Protein AF-A0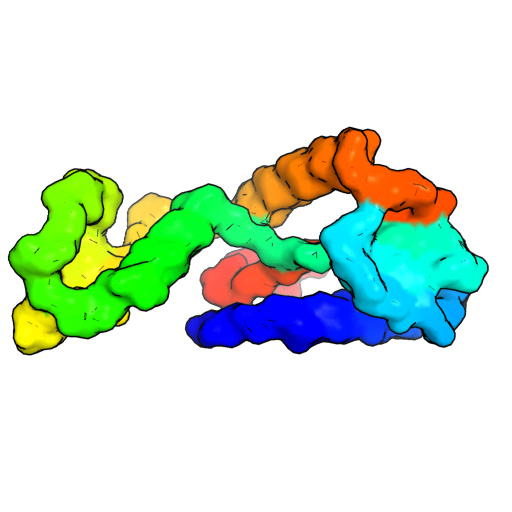A943RMW7-F1 (afdb_monomer_lite)

Radius of gyration: 19.06 Å; chains: 1; bounding box: 42×25×54 Å

pLDDT: mean 80.77, std 14.03, range [35.16, 94.94]

Structure (mmCIF, N/CA/C/O backbone):
data_AF-A0A943RMW7-F1
#
_entry.id   AF-A0A943RMW7-F1
#
loop_
_atom_site.group_PDB
_atom_site.id
_atom_site.type_symbol
_atom_site.label_atom_id
_atom_site.label_alt_id
_atom_site.label_comp_id
_atom_site.label_asym_id
_atom_site.label_entity_id
_atom_site.label_seq_id
_atom_site.pdbx_PDB_ins_code
_atom_site.Cartn_x
_atom_site.Cartn_y
_atom_site.Cartn_z
_atom_site.occupancy
_atom_site.B_iso_or_equiv
_atom_site.auth_seq_id
_atom_site.auth_comp_id
_atom_site.auth_asym_id
_atom_site.auth_atom_id
_atom_site.pdbx_PDB_model_num
ATOM 1 N N . MET A 1 1 ? -8.292 -9.443 6.822 1.00 43.19 1 MET A N 1
ATOM 2 C CA . MET A 1 1 ? -7.339 -10.427 6.261 1.00 43.19 1 MET A CA 1
ATOM 3 C C . MET A 1 1 ? -5.973 -9.781 6.397 1.00 43.19 1 MET A C 1
ATOM 5 O O . MET A 1 1 ? -5.852 -8.654 5.943 1.00 43.19 1 MET A O 1
ATOM 9 N N . ALA A 1 2 ? -5.025 -10.374 7.129 1.00 41.69 2 ALA A N 1
ATOM 10 C CA . ALA A 1 2 ? -3.735 -9.723 7.368 1.00 41.69 2 ALA A CA 1
ATOM 11 C C . ALA A 1 2 ? -3.014 -9.512 6.028 1.00 41.69 2 ALA A C 1
ATOM 13 O O . ALA A 1 2 ? -2.806 -10.463 5.275 1.00 41.69 2 ALA A O 1
ATOM 14 N N . TYR A 1 3 ? -2.713 -8.257 5.708 1.00 55.72 3 TYR A N 1
ATOM 15 C CA . TYR A 1 3 ? -2.004 -7.865 4.499 1.00 55.72 3 TYR A CA 1
ATOM 16 C C . TYR A 1 3 ? -0.544 -8.318 4.606 1.00 55.72 3 TYR A C 1
ATOM 18 O O . TYR A 1 3 ? 0.277 -7.682 5.266 1.00 55.72 3 TYR A O 1
ATOM 26 N N . GLU A 1 4 ? -0.190 -9.426 3.958 1.00 70.12 4 GLU A N 1
ATOM 27 C CA . GLU A 1 4 ? 1.214 -9.816 3.833 1.00 70.12 4 GLU A CA 1
ATOM 28 C C . GLU A 1 4 ? 1.863 -9.001 2.708 1.00 70.12 4 GLU A C 1
ATOM 30 O O . GLU A 1 4 ? 1.903 -9.416 1.549 1.00 70.12 4 GLU A O 1
ATOM 35 N N . LYS A 1 5 ? 2.373 -7.812 3.063 1.00 79.62 5 LYS A N 1
ATOM 36 C CA . LYS A 1 5 ? 3.036 -6.855 2.153 1.00 79.62 5 LYS A CA 1
ATOM 37 C C . LYS A 1 5 ? 3.985 -7.535 1.160 1.00 79.62 5 LYS A C 1
ATOM 39 O O . LYS A 1 5 ? 3.956 -7.225 -0.027 1.00 79.62 5 LYS A O 1
ATOM 44 N N . LEU A 1 6 ? 4.778 -8.494 1.639 1.00 82.38 6 LEU A N 1
ATOM 45 C CA . LEU A 1 6 ? 5.755 -9.214 0.828 1.00 82.38 6 LEU A CA 1
ATOM 46 C C . LEU A 1 6 ? 5.111 -10.103 -0.251 1.00 82.38 6 LEU A C 1
ATOM 48 O O . LEU A 1 6 ? 5.634 -10.180 -1.359 1.00 82.38 6 LEU A O 1
ATOM 52 N N . LEU A 1 7 ? 3.976 -10.753 0.031 1.00 85.50 7 LEU A N 1
ATOM 53 C CA . LEU A 1 7 ? 3.284 -11.579 -0.964 1.00 85.50 7 LEU A CA 1
ATOM 54 C C . LEU A 1 7 ? 2.751 -10.728 -2.117 1.00 85.50 7 LEU A C 1
ATOM 56 O O . LEU A 1 7 ? 2.919 -11.092 -3.280 1.00 85.50 7 LEU A O 1
ATOM 60 N N . ASN A 1 8 ? 2.173 -9.569 -1.804 1.00 86.88 8 ASN A N 1
ATOM 61 C CA . ASN A 1 8 ? 1.679 -8.629 -2.810 1.00 86.88 8 ASN A CA 1
ATOM 62 C C . ASN A 1 8 ? 2.817 -8.045 -3.647 1.00 86.88 8 ASN A C 1
ATOM 64 O O . ASN A 1 8 ? 2.727 -7.957 -4.870 1.00 86.88 8 ASN A O 1
ATOM 68 N N . GLU A 1 9 ? 3.926 -7.711 -2.998 1.00 90.00 9 GLU A N 1
ATOM 69 C CA . GLU A 1 9 ? 5.146 -7.288 -3.672 1.00 90.00 9 GLU A CA 1
ATOM 70 C C . GLU A 1 9 ? 5.668 -8.336 -4.665 1.00 90.00 9 GLU A C 1
ATOM 72 O O . GLU A 1 9 ? 5.966 -7.996 -5.812 1.00 90.00 9 GLU A O 1
ATOM 77 N N . ILE A 1 10 ? 5.742 -9.605 -4.254 1.00 90.19 10 ILE A N 1
ATOM 78 C CA . ILE A 1 10 ? 6.169 -10.709 -5.124 1.00 90.19 10 ILE A CA 1
ATOM 79 C C . ILE A 1 10 ? 5.170 -10.907 -6.267 1.00 90.19 10 ILE A C 1
ATOM 81 O O . ILE A 1 10 ? 5.576 -11.050 -7.421 1.00 90.19 10 ILE A O 1
ATOM 85 N N . TYR A 1 11 ? 3.868 -10.887 -5.972 1.00 90.62 11 TYR A N 1
ATOM 86 C CA . TYR A 1 11 ? 2.826 -11.040 -6.983 1.00 90.62 11 TYR A CA 1
ATOM 87 C C . TYR A 1 11 ? 2.927 -9.960 -8.065 1.00 90.62 11 TYR A C 1
ATOM 89 O O . TYR A 1 11 ? 2.888 -10.288 -9.250 1.00 90.62 11 TYR A O 1
ATOM 97 N N . ALA A 1 12 ? 3.120 -8.695 -7.680 1.00 91.19 12 ALA A N 1
ATOM 98 C CA . ALA A 1 12 ? 3.289 -7.587 -8.617 1.00 91.19 12 ALA A CA 1
ATOM 99 C C . ALA A 1 12 ? 4.514 -7.772 -9.528 1.00 91.19 12 ALA A C 1
ATOM 101 O O . ALA A 1 12 ? 4.424 -7.569 -10.736 1.00 91.19 12 ALA A O 1
ATOM 102 N N . ALA A 1 13 ? 5.652 -8.202 -8.979 1.00 90.50 13 ALA A N 1
ATOM 103 C CA . ALA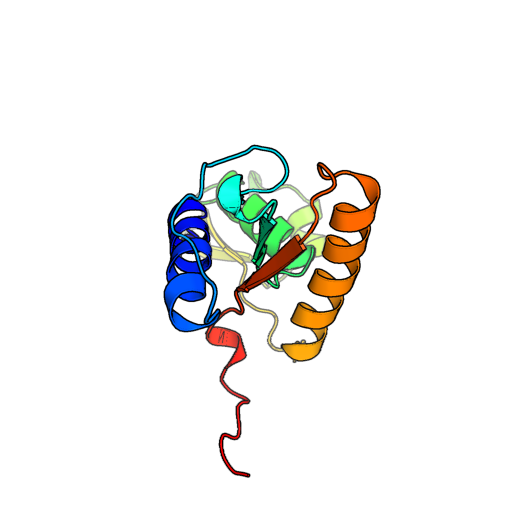 A 1 13 ? 6.853 -8.454 -9.775 1.00 90.50 13 ALA A CA 1
ATOM 104 C C . ALA A 1 13 ? 6.671 -9.630 -10.756 1.00 90.50 13 ALA A C 1
ATOM 106 O O . ALA A 1 13 ? 7.143 -9.575 -11.894 1.00 90.50 13 ALA A O 1
ATOM 107 N N . VAL A 1 14 ? 5.973 -10.691 -10.334 1.00 89.94 14 VAL A N 1
ATOM 108 C CA . VAL A 1 14 ? 5.727 -11.890 -11.151 1.00 89.94 14 VAL A CA 1
ATOM 109 C C . VAL A 1 14 ? 4.651 -11.652 -12.211 1.00 89.94 14 VAL A C 1
ATOM 111 O O . VAL A 1 14 ? 4.774 -12.177 -13.317 1.00 89.94 14 VAL A O 1
ATOM 114 N N . SER A 1 15 ? 3.613 -10.865 -11.922 1.00 90.81 15 SER A N 1
ATOM 115 C CA . SER A 1 15 ? 2.525 -10.598 -12.873 1.00 90.81 15 SER A CA 1
ATOM 116 C C . SER A 1 15 ? 3.026 -9.893 -14.135 1.00 90.81 15 SER A C 1
ATOM 118 O O . SER A 1 15 ? 2.549 -10.187 -15.232 1.00 90.81 15 SER A O 1
ATOM 120 N N . LEU A 1 16 ? 4.068 -9.062 -14.019 1.00 89.75 16 LEU A N 1
ATOM 121 C CA . LEU A 1 16 ? 4.711 -8.397 -15.156 1.00 89.75 16 LEU A CA 1
ATOM 122 C C . LEU A 1 16 ? 5.258 -9.371 -16.202 1.00 89.75 16 LEU A C 1
ATOM 124 O O . LEU A 1 16 ? 5.240 -9.037 -17.383 1.00 89.75 16 LEU A O 1
ATOM 128 N N . LYS A 1 17 ? 5.633 -10.597 -15.814 1.00 87.31 17 LYS A N 1
ATOM 129 C CA . LYS A 1 17 ? 5.995 -11.663 -16.763 1.00 87.31 17 LYS A CA 1
ATOM 130 C C . LYS A 1 17 ? 4.891 -11.944 -17.783 1.00 87.31 17 LYS A C 1
ATOM 132 O O . LYS A 1 17 ? 5.177 -12.331 -18.911 1.00 87.31 17 LYS A O 1
ATOM 137 N N . TYR A 1 18 ? 3.637 -11.807 -17.366 1.00 87.81 18 TYR A N 1
ATOM 138 C CA . TYR A 1 18 ? 2.468 -12.103 -18.190 1.00 87.81 18 TYR A CA 1
ATOM 139 C C . TYR A 1 18 ? 1.893 -10.854 -18.860 1.00 87.81 18 TYR A C 1
ATOM 141 O O . TYR A 1 18 ? 1.251 -10.967 -19.900 1.00 87.81 18 TYR A O 1
ATOM 149 N N . LEU A 1 19 ? 2.120 -9.675 -18.275 1.00 88.06 19 LEU A N 1
ATOM 150 C CA . LEU A 1 19 ? 1.561 -8.409 -18.753 1.00 88.06 19 LEU A CA 1
ATOM 151 C C . LEU A 1 19 ? 2.504 -7.646 -19.693 1.00 88.06 19 LEU A C 1
ATOM 153 O O . LEU A 1 19 ? 2.033 -6.892 -20.542 1.00 88.06 19 LEU A O 1
ATOM 157 N N . TRP A 1 20 ? 3.820 -7.837 -19.574 1.00 86.50 20 TRP A N 1
ATOM 158 C CA . TRP A 1 20 ? 4.816 -7.123 -20.369 1.00 86.50 20 TRP A CA 1
ATOM 159 C C . TRP A 1 20 ? 5.560 -8.077 -21.303 1.00 86.50 20 TRP A C 1
ATOM 161 O O . TRP A 1 20 ? 6.326 -8.940 -20.886 1.00 86.50 20 TRP A O 1
ATOM 171 N N . LYS A 1 21 ? 5.352 -7.892 -22.609 1.00 87.50 21 LYS A N 1
ATOM 172 C CA . LYS A 1 21 ? 5.921 -8.740 -23.665 1.00 87.50 21 LYS A CA 1
ATOM 173 C C . LYS A 1 21 ? 7.457 -8.800 -23.679 1.00 87.50 21 LYS A C 1
ATOM 175 O O . LYS A 1 21 ? 8.009 -9.841 -24.010 1.00 87.50 21 LYS A O 1
ATOM 180 N N . GLU A 1 22 ? 8.132 -7.702 -23.348 1.00 88.25 22 GLU A N 1
ATOM 181 C CA . GLU A 1 22 ? 9.602 -7.573 -23.354 1.00 88.25 22 GLU A CA 1
ATOM 182 C C . GLU A 1 22 ? 10.207 -7.825 -21.967 1.00 88.25 22 GLU A C 1
ATOM 184 O O . GLU A 1 22 ? 11.329 -7.419 -21.684 1.00 88.25 22 GLU A O 1
ATOM 189 N N . TYR A 1 23 ? 9.448 -8.460 -21.075 1.00 85.94 23 TYR A N 1
ATOM 190 C CA . TYR A 1 23 ? 9.875 -8.718 -19.714 1.00 85.94 23 TYR A CA 1
ATOM 191 C C . TYR A 1 23 ? 11.156 -9.560 -19.649 1.00 85.94 23 TYR A C 1
ATOM 193 O O . TYR A 1 23 ? 11.192 -10.702 -20.115 1.00 85.94 23 TYR A O 1
ATOM 201 N N . GLU A 1 24 ? 12.168 -9.033 -18.962 1.00 87.19 24 GLU A N 1
ATOM 202 C CA . GLU A 1 24 ? 13.364 -9.777 -18.581 1.00 87.19 24 GLU A CA 1
ATOM 203 C C . GLU A 1 24 ? 13.341 -10.107 -17.081 1.00 87.19 24 GLU A C 1
ATOM 205 O O . GLU A 1 24 ? 13.233 -9.202 -16.253 1.00 87.19 24 GLU A O 1
ATOM 210 N N . PRO A 1 25 ? 13.454 -11.382 -16.675 1.00 80.69 25 PRO A N 1
ATOM 211 C CA . PRO A 1 25 ? 13.384 -11.761 -15.268 1.00 80.69 25 PRO A CA 1
ATOM 212 C C . PRO A 1 25 ? 14.669 -11.390 -14.517 1.00 80.69 25 PRO A C 1
ATOM 214 O O . PRO A 1 25 ? 15.662 -12.109 -14.604 1.00 80.69 25 PRO A O 1
ATOM 217 N N . TYR A 1 26 ? 14.649 -10.293 -13.748 1.00 88.50 26 TYR A N 1
ATOM 218 C CA . TYR A 1 26 ? 15.776 -9.926 -12.875 1.00 88.50 26 TYR A CA 1
ATOM 219 C C . TYR A 1 26 ? 15.417 -8.943 -11.742 1.00 88.50 26 TYR A C 1
ATOM 221 O O . TYR A 1 26 ? 16.180 -8.033 -11.420 1.00 88.50 26 TYR A O 1
ATOM 229 N N . PHE A 1 27 ? 14.236 -9.085 -11.133 1.00 90.94 27 PHE A N 1
ATOM 230 C CA . PHE A 1 27 ? 13.862 -8.220 -10.012 1.00 90.94 27 PHE A CA 1
ATOM 231 C C . PHE A 1 27 ? 14.671 -8.519 -8.748 1.00 90.94 27 PHE A C 1
ATOM 233 O O . PHE A 1 27 ? 14.739 -9.657 -8.285 1.00 90.94 27 PHE A O 1
ATOM 240 N N . VAL A 1 28 ? 15.209 -7.462 -8.150 1.00 92.25 28 VAL A N 1
ATOM 241 C CA . VAL A 1 28 ? 15.900 -7.463 -6.861 1.00 92.25 28 VAL A CA 1
ATOM 242 C C . VAL A 1 28 ? 15.127 -6.565 -5.903 1.00 92.25 28 VAL A C 1
ATOM 244 O O . VAL A 1 28 ? 14.709 -5.467 -6.280 1.00 92.25 28 VAL A O 1
ATOM 247 N N . LYS A 1 29 ? 14.916 -7.032 -4.667 1.00 92.00 29 LYS A N 1
ATOM 248 C CA . LYS A 1 29 ? 14.259 -6.239 -3.623 1.00 92.00 29 LYS A CA 1
ATOM 249 C C . LYS A 1 29 ? 15.098 -4.997 -3.314 1.00 92.00 29 LYS A C 1
ATOM 251 O O . LYS A 1 29 ? 16.321 -5.081 -3.214 1.00 92.00 29 LYS A O 1
ATOM 256 N N . SER A 1 30 ? 14.438 -3.859 -3.157 1.00 89.25 30 SER A N 1
ATOM 257 C CA . SER A 1 30 ? 15.066 -2.569 -2.877 1.00 89.25 30 SER A CA 1
ATOM 258 C C . SER A 1 30 ? 14.225 -1.774 -1.871 1.00 89.25 30 SER A C 1
ATOM 260 O O . SER A 1 30 ? 13.070 -2.109 -1.603 1.00 89.25 30 SER A O 1
ATOM 262 N N . GLU A 1 31 ? 14.832 -0.754 -1.264 1.00 85.00 31 GLU A N 1
ATOM 263 C CA . GLU A 1 31 ? 14.155 0.149 -0.327 1.00 85.00 31 GLU A CA 1
ATOM 264 C C . GLU A 1 31 ? 13.347 1.239 -1.045 1.00 85.00 31 GLU A C 1
ATOM 266 O O . GLU A 1 31 ? 12.306 1.662 -0.546 1.00 85.00 31 GLU A O 1
ATOM 271 N N . SER A 1 32 ? 13.829 1.719 -2.197 1.00 85.88 32 SER A N 1
ATOM 272 C CA . SER A 1 32 ? 13.216 2.829 -2.933 1.00 85.88 32 SER A CA 1
ATOM 273 C C . SER A 1 32 ? 13.643 2.806 -4.413 1.00 85.88 32 SER A C 1
ATOM 275 O O . SER A 1 32 ? 14.693 3.363 -4.750 1.00 85.88 32 SER A O 1
ATOM 277 N N . PRO A 1 33 ? 12.867 2.188 -5.331 1.00 88.31 33 PRO A N 1
ATOM 278 C CA . PRO A 1 33 ? 11.532 1.585 -5.154 1.00 88.31 33 PRO A CA 1
ATOM 279 C C . PRO A 1 33 ? 11.563 0.156 -4.600 1.00 88.31 33 PRO A C 1
ATOM 281 O O . PRO A 1 33 ? 12.644 -0.413 -4.455 1.00 88.31 33 PRO A O 1
ATOM 284 N N . ASP A 1 34 ? 10.390 -0.419 -4.301 1.00 90.12 34 ASP A N 1
ATOM 285 C CA . ASP A 1 34 ? 10.249 -1.766 -3.718 1.00 90.12 34 ASP A CA 1
ATOM 286 C C . ASP A 1 34 ? 11.010 -2.862 -4.480 1.00 90.12 34 ASP A C 1
ATOM 288 O O . ASP A 1 34 ? 11.557 -3.774 -3.853 1.00 90.12 34 ASP A O 1
ATOM 292 N N . TRP A 1 35 ? 11.046 -2.792 -5.811 1.00 92.81 35 TRP A N 1
ATOM 293 C CA . TRP A 1 35 ? 11.816 -3.701 -6.657 1.00 92.81 35 TRP A CA 1
ATOM 294 C C . TRP A 1 35 ? 12.541 -2.950 -7.761 1.00 92.81 35 TRP A C 1
ATOM 296 O O . TRP A 1 35 ? 12.017 -1.999 -8.338 1.00 92.81 35 TRP A O 1
ATOM 306 N N . ILE A 1 36 ? 13.731 -3.426 -8.108 1.00 93.00 36 ILE A N 1
ATOM 307 C CA . ILE A 1 36 ? 14.506 -2.919 -9.238 1.00 93.00 36 ILE A CA 1
ATOM 308 C C . ILE A 1 36 ? 14.792 -4.074 -10.185 1.00 93.00 36 ILE A C 1
ATOM 310 O O . ILE A 1 36 ? 15.212 -5.141 -9.748 1.00 93.00 36 ILE A O 1
ATOM 314 N N . ASN A 1 37 ? 14.603 -3.847 -11.479 1.00 92.25 37 ASN A N 1
ATOM 315 C CA . ASN A 1 37 ? 15.088 -4.708 -12.545 1.00 92.25 37 ASN A CA 1
ATOM 316 C C . ASN A 1 37 ? 16.215 -3.981 -13.298 1.00 92.25 37 ASN A C 1
ATOM 318 O O . ASN A 1 37 ? 15.935 -3.130 -14.146 1.00 92.25 37 ASN A O 1
ATOM 322 N N . PRO A 1 38 ? 17.486 -4.276 -12.974 1.00 90.94 38 PRO A N 1
ATOM 323 C CA . PRO A 1 38 ? 18.643 -3.665 -13.619 1.00 90.94 38 PRO A CA 1
ATOM 324 C C . PRO A 1 38 ? 18.703 -3.866 -15.134 1.00 90.94 38 PRO A C 1
ATOM 326 O O . PRO A 1 38 ? 19.134 -2.955 -15.833 1.00 90.94 38 PRO A O 1
ATOM 329 N N . ASN A 1 39 ? 18.265 -5.021 -15.644 1.00 92.31 39 ASN A N 1
ATOM 330 C CA . ASN A 1 39 ? 18.375 -5.340 -17.070 1.00 92.31 39 ASN A CA 1
ATOM 331 C C . ASN A 1 39 ? 17.496 -4.427 -17.923 1.00 92.31 39 ASN A C 1
ATOM 333 O O . ASN A 1 39 ? 17.884 -4.008 -19.007 1.00 92.31 39 ASN A O 1
ATOM 337 N N . MET A 1 40 ? 16.319 -4.102 -17.396 1.00 91.31 40 MET A N 1
ATOM 338 C CA . MET A 1 40 ? 15.352 -3.229 -18.052 1.00 91.31 40 MET A CA 1
ATOM 339 C C . MET A 1 40 ? 15.502 -1.764 -17.621 1.00 91.31 40 MET A C 1
ATOM 341 O O . MET A 1 40 ? 14.717 -0.929 -18.053 1.00 91.31 40 MET A O 1
ATOM 345 N N . ASP A 1 41 ? 16.450 -1.462 -16.722 1.00 91.25 41 ASP A N 1
ATOM 346 C CA . ASP A 1 41 ? 16.513 -0.217 -15.950 1.00 91.25 41 ASP A CA 1
ATOM 347 C C . ASP A 1 41 ? 15.121 0.237 -15.473 1.00 91.25 41 ASP A C 1
ATOM 349 O O . ASP A 1 41 ? 14.646 1.332 -15.778 1.00 91.25 41 ASP A O 1
ATOM 353 N N . PHE A 1 42 ? 14.444 -0.659 -14.749 1.00 90.94 42 PHE A N 1
ATOM 354 C CA . PHE A 1 42 ? 13.068 -0.483 -14.294 1.00 90.94 42 PHE A CA 1
ATOM 355 C C . PHE A 1 42 ? 12.971 -0.481 -12.769 1.00 90.94 42 PHE A C 1
ATOM 357 O O . PHE A 1 42 ? 13.575 -1.316 -12.092 1.00 90.94 42 PHE A O 1
ATOM 364 N N . GLY A 1 43 ? 12.189 0.449 -12.232 1.00 91.56 43 GLY A N 1
ATOM 365 C CA . GLY A 1 43 ? 11.820 0.515 -10.822 1.00 91.56 43 GLY A CA 1
ATOM 366 C C . GLY A 1 43 ? 10.329 0.256 -10.629 1.00 91.56 43 GLY A C 1
ATOM 367 O O . GLY A 1 43 ? 9.513 0.878 -11.303 1.00 91.56 43 GLY A O 1
ATOM 368 N N . LEU A 1 44 ? 9.964 -0.631 -9.705 1.00 91.25 44 LEU A N 1
ATOM 369 C CA . LEU A 1 44 ? 8.579 -0.982 -9.396 1.00 91.25 44 LEU A CA 1
ATOM 370 C C . LEU A 1 44 ? 8.268 -0.676 -7.934 1.00 91.25 44 LEU A C 1
ATOM 372 O O . LEU A 1 44 ? 8.833 -1.293 -7.033 1.00 91.25 44 LEU A O 1
ATOM 376 N N . GLU A 1 45 ? 7.334 0.239 -7.716 1.00 91.44 45 GLU A N 1
ATOM 377 C CA . GLU A 1 45 ? 6.731 0.502 -6.413 1.00 91.44 45 GLU A CA 1
ATOM 378 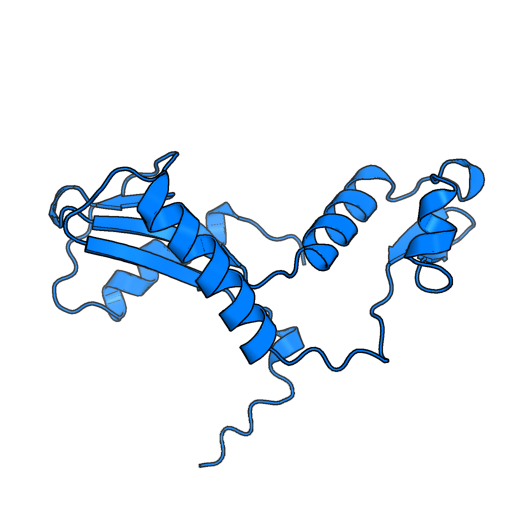C C . GLU A 1 45 ? 5.409 -0.254 -6.299 1.00 91.44 45 GLU A C 1
ATOM 380 O O . GLU A 1 45 ? 4.581 -0.218 -7.217 1.00 91.44 45 GLU A O 1
ATOM 385 N N . VAL A 1 46 ? 5.187 -0.908 -5.161 1.00 89.31 46 VAL A N 1
ATOM 386 C CA . VAL A 1 46 ? 3.967 -1.675 -4.917 1.00 89.31 46 VAL A CA 1
ATOM 387 C C . VAL A 1 46 ? 3.186 -1.018 -3.793 1.00 89.31 46 VAL A C 1
ATOM 389 O O . VAL A 1 46 ? 3.691 -0.741 -2.706 1.00 89.31 46 VAL A O 1
ATOM 392 N N . SER A 1 47 ? 1.916 -0.732 -4.047 1.00 86.56 47 SER A N 1
ATOM 393 C CA . SER A 1 47 ? 1.062 -0.086 -3.064 1.00 86.56 47 SER A CA 1
ATOM 394 C C . SER A 1 47 ? -0.339 -0.666 -3.064 1.00 86.56 47 SER A C 1
ATOM 396 O O . SER A 1 47 ? -0.727 -1.430 -3.943 1.00 86.56 47 SER A O 1
ATOM 398 N N . GLN A 1 48 ? -1.109 -0.273 -2.062 1.00 82.25 48 GLN A N 1
ATOM 399 C CA . GLN A 1 48 ? -2.510 -0.615 -1.940 1.00 82.25 48 GLN A CA 1
ATOM 400 C C . GLN A 1 48 ? -3.345 0.660 -1.949 1.00 82.25 48 GLN A C 1
ATOM 402 O O . GLN A 1 48 ? -2.920 1.695 -1.421 1.00 82.25 48 GLN A O 1
ATOM 407 N N . ALA A 1 49 ? -4.535 0.581 -2.536 1.00 78.19 49 ALA A N 1
ATOM 408 C CA . ALA A 1 49 ? -5.507 1.666 -2.601 1.00 78.19 49 ALA A CA 1
ATOM 409 C C . ALA A 1 49 ? -6.207 1.920 -1.251 1.00 78.19 49 ALA A C 1
ATOM 411 O O . ALA A 1 49 ? -7.425 1.992 -1.178 1.00 78.19 49 ALA A O 1
ATOM 412 N N . LEU A 1 50 ? -5.437 2.049 -0.170 1.00 72.00 50 LEU A N 1
ATOM 413 C CA . LEU A 1 50 ? -5.953 2.377 1.159 1.00 72.00 50 LEU A CA 1
ATOM 414 C C . LEU A 1 50 ? -6.126 3.883 1.294 1.00 72.00 50 LEU A C 1
ATOM 416 O O . LEU A 1 50 ? -5.208 4.623 0.961 1.00 72.00 50 LEU A O 1
ATOM 420 N N . LEU A 1 51 ? -7.212 4.389 1.849 1.00 70.44 51 LEU A N 1
ATOM 421 C CA . LEU A 1 51 ? -7.284 5.782 2.280 1.00 70.44 51 LEU A CA 1
ATOM 422 C C . LEU A 1 51 ? -6.408 6.013 3.528 1.00 70.44 51 LEU A C 1
ATOM 424 O O . LEU A 1 51 ? -5.928 5.065 4.153 1.00 70.44 51 LEU A O 1
ATOM 428 N N . PRO A 1 52 ? -6.089 7.273 3.879 1.00 67.00 52 PRO A N 1
ATOM 429 C CA . PRO A 1 52 ? -5.364 7.573 5.113 1.00 67.00 52 PRO A CA 1
ATOM 430 C C . PRO A 1 52 ? -6.071 7.023 6.352 1.00 67.00 52 PRO A C 1
ATOM 432 O O . PRO A 1 52 ? -5.396 6.572 7.274 1.00 67.00 52 PRO A O 1
ATOM 435 N N . ASP A 1 53 ? -7.404 7.035 6.342 1.00 70.75 53 ASP A N 1
ATOM 436 C CA . ASP A 1 53 ? -8.217 6.535 7.444 1.00 70.75 53 ASP A CA 1
ATOM 437 C C . ASP A 1 53 ? -8.097 5.017 7.599 1.00 70.75 53 ASP A C 1
ATOM 439 O O . ASP A 1 53 ? -7.913 4.566 8.724 1.00 70.75 53 ASP A O 1
ATOM 443 N N . ASP A 1 54 ? -8.037 4.253 6.501 1.00 70.62 54 ASP A N 1
ATOM 444 C CA . ASP A 1 54 ? -7.853 2.793 6.543 1.00 70.62 54 ASP A CA 1
ATOM 445 C C . ASP A 1 54 ? -6.557 2.408 7.278 1.00 70.62 54 ASP A C 1
ATOM 447 O O . ASP A 1 54 ? -6.558 1.575 8.182 1.00 70.62 54 ASP A O 1
ATOM 451 N N . GLY A 1 55 ? -5.441 3.076 6.958 1.00 70.50 55 GLY A N 1
ATOM 452 C CA . GLY A 1 55 ? -4.158 2.815 7.622 1.00 70.50 55 GLY A CA 1
ATOM 453 C C . GLY A 1 55 ? -4.120 3.271 9.087 1.00 70.50 55 GLY A C 1
ATOM 454 O O . GLY A 1 55 ? -3.426 2.674 9.911 1.00 70.50 55 GLY A O 1
ATOM 455 N N . GLN A 1 56 ? -4.864 4.325 9.438 1.00 78.62 56 GLN A N 1
ATOM 456 C CA . GLN A 1 56 ? -5.007 4.752 10.833 1.00 78.62 56 GLN A CA 1
ATOM 457 C C . GLN A 1 56 ? -5.883 3.790 11.638 1.00 78.62 56 GLN A C 1
ATOM 459 O O . GLN A 1 56 ? -5.602 3.566 12.817 1.00 78.62 56 GLN A O 1
ATOM 464 N N . GLU A 1 57 ? -6.927 3.235 11.025 1.00 83.25 57 GLU A N 1
ATOM 465 C CA . GLU A 1 57 ? -7.791 2.224 11.630 1.00 83.25 57 GLU A CA 1
ATOM 466 C C . GLU A 1 57 ? -7.025 0.920 11.862 1.00 83.25 57 GLU A C 1
ATOM 468 O O . GLU A 1 57 ? -7.024 0.429 12.990 1.00 83.25 57 GLU A O 1
ATOM 473 N N . GLU A 1 58 ? -6.291 0.415 10.866 1.00 78.25 58 GLU A N 1
ATOM 474 C CA . GLU A 1 58 ? -5.448 -0.781 11.018 1.00 78.25 58 GLU A CA 1
ATOM 475 C C . GLU A 1 58 ? -4.401 -0.603 12.123 1.00 78.25 58 GLU A C 1
ATOM 477 O O . GLU A 1 58 ? -4.337 -1.414 13.046 1.00 78.25 58 GLU A O 1
ATOM 482 N N . SER A 1 59 ? -3.643 0.499 12.102 1.00 81.94 59 SER A N 1
ATOM 483 C CA . SER A 1 59 ? -2.630 0.772 13.131 1.00 81.94 59 SER A CA 1
ATOM 484 C C . SER A 1 59 ? -3.238 0.902 14.532 1.00 81.94 59 SER A C 1
ATOM 486 O O . SER A 1 59 ? -2.645 0.461 15.521 1.00 81.94 59 SER A O 1
ATOM 488 N N . PHE A 1 60 ? -4.432 1.492 14.640 1.00 88.12 60 PHE A N 1
ATOM 489 C CA . PHE A 1 60 ? -5.151 1.562 15.907 1.00 88.12 60 PHE A CA 1
ATOM 490 C C . PHE A 1 60 ? -5.582 0.171 16.383 1.00 88.12 60 PHE A C 1
ATOM 492 O O . PHE A 1 60 ? -5.393 -0.150 17.559 1.00 88.12 60 PHE A O 1
ATOM 499 N N . ILE A 1 61 ? -6.120 -0.660 15.484 1.00 87.31 61 ILE A N 1
ATOM 500 C CA . ILE A 1 61 ? -6.524 -2.032 15.795 1.00 87.31 61 ILE A CA 1
ATOM 501 C C . ILE A 1 61 ? -5.322 -2.834 16.285 1.00 87.31 61 ILE A C 1
ATOM 503 O O . ILE A 1 61 ? -5.375 -3.362 17.391 1.00 87.31 61 ILE A O 1
ATOM 507 N N . GLU A 1 62 ? -4.222 -2.862 15.535 1.00 84.88 62 GLU A N 1
ATOM 508 C CA . GLU A 1 62 ? -3.004 -3.594 15.910 1.00 84.88 62 GLU A CA 1
ATOM 509 C C . GLU A 1 62 ? -2.475 -3.193 17.290 1.00 84.88 62 GLU A C 1
ATOM 511 O O . GLU A 1 62 ? -2.038 -4.041 18.068 1.00 84.88 62 GLU A O 1
ATOM 516 N N . LYS A 1 63 ? -2.537 -1.899 17.615 1.00 91.69 63 LYS A N 1
ATOM 517 C CA . LYS A 1 63 ? -2.004 -1.374 18.872 1.00 91.69 63 LYS A CA 1
ATOM 518 C C . LYS A 1 63 ? -2.874 -1.688 20.089 1.00 91.69 63 LYS A C 1
ATOM 520 O O . LYS A 1 63 ? -2.332 -1.848 21.181 1.00 91.69 63 LYS A O 1
ATOM 525 N N . TYR A 1 64 ? -4.196 -1.715 19.929 1.00 93.12 64 TYR A N 1
ATOM 526 C CA . TYR A 1 64 ? -5.133 -1.764 21.056 1.00 93.12 64 TYR A CA 1
ATOM 527 C C . TYR A 1 64 ? -6.002 -3.022 21.102 1.00 93.12 64 TYR A C 1
ATOM 529 O O . TYR A 1 64 ? -6.833 -3.153 22.005 1.00 93.12 64 TYR A O 1
ATOM 537 N N . LEU A 1 65 ? -5.841 -3.952 20.159 1.00 93.06 65 LEU A N 1
ATOM 538 C CA . LEU A 1 65 ? -6.609 -5.194 20.121 1.00 93.06 65 LEU A CA 1
ATOM 539 C C . LEU A 1 65 ? -6.547 -5.925 21.472 1.00 93.06 65 LEU A C 1
ATOM 541 O O . LEU A 1 65 ? -5.479 -6.225 22.001 1.00 93.06 65 LEU A O 1
ATOM 545 N N . GLY A 1 66 ? -7.715 -6.218 22.041 1.00 91.25 66 GLY A N 1
ATOM 546 C CA . GLY A 1 66 ? -7.854 -6.903 23.323 1.00 91.25 66 GLY A CA 1
ATOM 547 C C . GLY A 1 66 ? -7.711 -6.015 24.564 1.00 91.25 66 GLY A C 1
ATOM 548 O O . GLY A 1 66 ? -8.000 -6.500 25.665 1.00 91.25 66 GLY A O 1
ATOM 549 N N . CYS A 1 67 ? -7.332 -4.740 24.430 1.00 94.56 67 CYS A N 1
ATOM 550 C CA . CYS A 1 67 ? -7.309 -3.783 25.540 1.00 94.56 67 CYS A CA 1
ATOM 551 C C . CYS A 1 67 ? -8.702 -3.585 26.141 1.00 94.56 67 CYS A C 1
ATOM 553 O O . CYS A 1 67 ? -9.728 -3.758 25.472 1.00 94.56 67 CYS A O 1
ATOM 555 N N . ARG A 1 68 ? -8.745 -3.224 27.425 1.00 94.44 68 ARG A N 1
ATOM 556 C CA . ARG A 1 6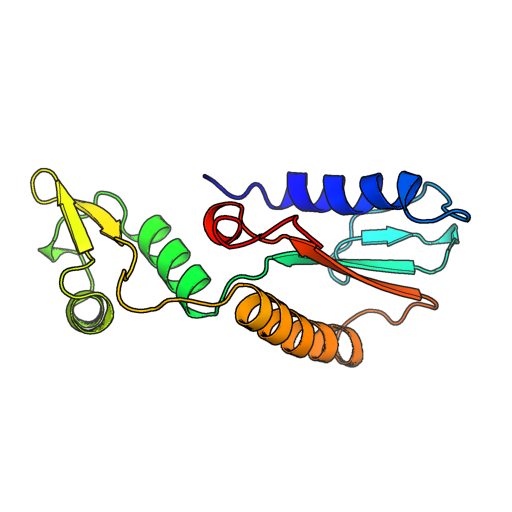8 ? -10.003 -2.841 28.076 1.00 94.44 68 ARG A CA 1
ATOM 557 C C . ARG A 1 68 ? -10.471 -1.483 27.563 1.00 94.44 68 ARG A C 1
ATOM 559 O O . ARG A 1 68 ? -9.664 -0.665 27.129 1.00 94.44 68 ARG A O 1
ATOM 566 N N . LYS A 1 69 ? -11.775 -1.221 27.643 1.00 92.06 69 LYS A N 1
ATOM 567 C CA . LYS A 1 69 ? -12.361 0.048 27.185 1.00 92.06 69 LYS A CA 1
ATOM 568 C C . LYS A 1 69 ? -11.709 1.270 27.842 1.00 92.06 69 LYS A C 1
ATOM 570 O O . LYS A 1 69 ? -11.521 2.282 27.180 1.00 92.06 69 LYS A O 1
ATOM 575 N N . GLU A 1 70 ? -11.328 1.161 29.109 1.00 93.00 70 GLU A N 1
ATOM 576 C CA . GLU A 1 70 ? -10.721 2.246 29.887 1.00 93.00 70 GLU A CA 1
ATOM 577 C C . GLU A 1 70 ? -9.256 2.519 29.502 1.00 93.00 70 GLU A C 1
ATOM 579 O O . GLU A 1 70 ? -8.716 3.569 29.837 1.00 93.00 70 GLU A O 1
ATOM 584 N N . GLU A 1 71 ? -8.610 1.581 28.805 1.00 92.75 71 GLU A N 1
ATOM 585 C CA . GLU A 1 71 ? -7.219 1.687 28.343 1.00 92.75 71 GLU A CA 1
ATOM 586 C C . GLU A 1 71 ? -7.118 2.359 26.962 1.00 92.75 71 GLU A C 1
ATOM 588 O O . GLU A 1 71 ? -6.025 2.725 26.523 1.00 92.75 71 GLU A O 1
ATOM 593 N N . LEU A 1 72 ? -8.248 2.524 26.265 1.00 93.00 72 LEU A N 1
ATOM 594 C CA . LEU A 1 72 ? -8.289 3.189 24.968 1.00 93.00 72 LEU A CA 1
ATOM 595 C C . LEU A 1 72 ? -8.154 4.713 25.119 1.00 93.00 72 LEU A C 1
ATOM 597 O O . LEU A 1 72 ? -8.718 5.298 26.047 1.00 93.00 72 LEU A O 1
ATOM 601 N N . PRO A 1 73 ? -7.471 5.396 24.181 1.00 93.69 73 PRO A N 1
ATOM 602 C CA . PRO A 1 73 ? -7.421 6.855 24.161 1.00 93.69 73 PRO A CA 1
ATOM 603 C C . PRO A 1 73 ? -8.824 7.469 24.074 1.00 93.69 73 PRO A C 1
ATOM 605 O O . PRO A 1 73 ? -9.624 7.042 23.245 1.00 93.69 73 PRO A O 1
ATOM 608 N N . SER A 1 74 ? -9.105 8.525 24.847 1.00 90.69 74 SER A N 1
ATOM 609 C CA . SER A 1 74 ? -10.402 9.226 24.810 1.00 90.69 74 SER A CA 1
ATOM 610 C C . SER A 1 74 ? -10.767 9.715 23.401 1.00 90.69 74 SER A C 1
ATOM 612 O O . SER A 1 74 ? -11.886 9.510 22.946 1.00 90.69 74 SER A O 1
ATOM 614 N N . LEU A 1 75 ? -9.776 10.239 22.672 1.00 90.50 75 LEU A N 1
ATOM 615 C CA . LEU A 1 75 ? -9.888 10.675 21.273 1.00 90.50 75 LEU A CA 1
ATOM 616 C C . LEU A 1 75 ? -10.395 9.578 20.320 1.00 90.50 75 LEU A C 1
ATOM 618 O O . LEU A 1 75 ? -10.947 9.888 19.267 1.00 90.50 75 LEU A O 1
ATOM 622 N N . ALA A 1 76 ? -10.211 8.296 20.654 1.00 89.50 76 ALA A N 1
ATOM 623 C CA . ALA A 1 76 ? -10.713 7.197 19.833 1.00 89.50 76 ALA A CA 1
ATOM 624 C C . ALA A 1 76 ? -12.243 7.115 19.864 1.00 89.50 76 ALA A C 1
ATOM 626 O O . ALA A 1 76 ? -12.851 6.751 18.860 1.00 89.50 76 ALA A O 1
ATOM 627 N N . PHE A 1 77 ? -12.865 7.477 20.988 1.00 91.31 77 PHE A N 1
ATOM 628 C CA . PHE A 1 77 ? -14.321 7.502 21.117 1.00 91.31 77 PHE A CA 1
ATOM 629 C C . PHE A 1 77 ? -14.933 8.666 20.338 1.00 91.31 77 PHE A C 1
ATOM 631 O O . PHE A 1 77 ? -15.996 8.491 19.757 1.00 91.31 77 PHE A O 1
ATOM 638 N N . ASP A 1 78 ? -14.236 9.800 20.245 1.00 89.56 78 ASP A N 1
ATOM 639 C CA . ASP A 1 78 ? -14.667 10.920 19.403 1.00 89.56 78 ASP A CA 1
ATOM 640 C C . ASP A 1 78 ? -14.525 10.587 17.911 1.00 89.56 78 ASP A C 1
ATOM 642 O O . ASP A 1 78 ? -15.389 10.924 17.106 1.00 89.56 78 ASP A O 1
ATOM 646 N N . LYS A 1 79 ? -13.432 9.906 17.536 1.00 88.12 79 LYS A N 1
ATOM 647 C CA . LYS A 1 79 ? -13.121 9.586 16.138 1.00 88.12 79 LYS A CA 1
ATOM 648 C C . LYS A 1 79 ? -13.957 8.432 15.579 1.00 88.12 79 LYS A C 1
ATOM 650 O O . LYS A 1 79 ? -14.452 8.524 14.461 1.00 88.12 79 LYS A O 1
ATOM 655 N N . TYR A 1 80 ? -14.052 7.327 16.315 1.00 87.81 80 TYR A N 1
ATOM 656 C CA . TYR A 1 80 ? -14.674 6.089 15.834 1.00 87.81 80 TYR A CA 1
ATOM 657 C C . TYR A 1 80 ? -16.077 5.869 16.414 1.00 87.81 80 TYR A C 1
ATOM 659 O O . TYR A 1 80 ? -16.867 5.134 15.826 1.00 87.81 80 TYR A O 1
ATOM 667 N N . GLY A 1 81 ? -16.414 6.504 17.541 1.00 88.44 81 GLY A N 1
ATOM 668 C CA . GLY A 1 81 ? -17.756 6.464 18.122 1.00 88.44 81 GLY A CA 1
ATOM 669 C C . GLY A 1 81 ? -18.293 5.046 18.314 1.00 88.44 81 GLY A C 1
ATOM 670 O O . GLY A 1 81 ? -17.624 4.168 18.867 1.00 88.44 81 GLY A O 1
ATOM 671 N N . GLU A 1 82 ? -19.511 4.820 17.822 1.00 88.69 82 GLU A N 1
ATOM 672 C CA . GLU A 1 82 ? -20.216 3.533 17.901 1.00 88.69 82 GLU A CA 1
ATOM 673 C C . GLU A 1 82 ? -19.581 2.424 17.048 1.00 88.69 82 GLU A C 1
ATOM 675 O O . GLU A 1 82 ? -19.912 1.250 17.215 1.00 88.69 82 GLU A O 1
ATOM 680 N N . ARG A 1 83 ? -18.625 2.761 16.172 1.00 90.81 83 ARG A N 1
ATOM 681 C CA . ARG A 1 83 ? -17.899 1.773 15.365 1.00 90.81 83 ARG A CA 1
ATOM 682 C C . ARG A 1 83 ? -16.930 0.943 16.206 1.00 90.81 83 ARG A C 1
ATOM 684 O O . ARG A 1 83 ? -16.542 -0.136 15.773 1.00 90.81 83 ARG A O 1
ATOM 691 N N . LEU A 1 84 ? -16.526 1.398 17.395 1.00 92.50 84 LEU A N 1
ATOM 692 C CA . LEU A 1 84 ? -15.673 0.605 18.286 1.00 92.50 84 LEU A CA 1
ATOM 693 C C . LEU A 1 84 ? -16.440 -0.616 18.811 1.00 92.50 84 LEU A C 1
ATOM 69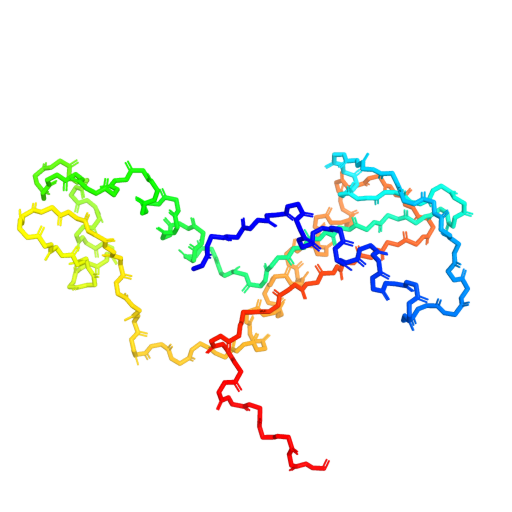5 O O . LEU A 1 84 ? -17.333 -0.499 19.652 1.00 92.50 84 LEU A O 1
ATOM 699 N N . ASN A 1 85 ? -16.062 -1.805 18.349 1.00 93.50 85 ASN A N 1
ATOM 700 C CA . ASN A 1 85 ? -16.662 -3.056 18.779 1.00 93.50 85 ASN A CA 1
ATOM 701 C C . ASN A 1 85 ? -15.945 -3.621 20.009 1.00 93.50 85 ASN A C 1
ATOM 703 O O . ASN A 1 85 ? -14.719 -3.792 20.018 1.00 93.50 85 ASN A O 1
ATOM 707 N N . PHE A 1 86 ? -16.736 -3.955 21.030 1.00 93.69 86 PHE A N 1
ATOM 708 C CA . PHE A 1 86 ? -16.254 -4.571 22.257 1.00 93.69 86 PHE A CA 1
ATOM 709 C C . PHE A 1 86 ? -16.932 -5.915 22.503 1.00 93.69 86 PHE A C 1
ATOM 711 O O . PHE A 1 86 ? -18.154 -6.030 22.421 1.00 93.69 86 PHE A O 1
ATOM 718 N N . TYR A 1 87 ? -16.143 -6.902 22.918 1.00 91.06 87 TYR A N 1
ATOM 719 C CA . TYR A 1 87 ? -16.626 -8.192 23.392 1.00 91.06 87 TYR A CA 1
ATOM 720 C C . TYR A 1 87 ? -16.043 -8.479 24.778 1.00 91.06 87 TYR A C 1
ATOM 722 O O . TYR A 1 87 ? -14.831 -8.402 24.991 1.00 91.06 87 TYR A O 1
ATOM 730 N N . ASN A 1 88 ? -16.918 -8.756 25.752 1.00 92.88 88 ASN A N 1
ATOM 731 C CA . ASN A 1 88 ? -16.570 -8.932 27.170 1.00 92.88 88 ASN A CA 1
ATOM 732 C C . ASN A 1 88 ? -15.715 -7.784 27.750 1.00 92.88 88 ASN A C 1
ATOM 734 O O . ASN A 1 88 ? -14.749 -8.012 28.477 1.00 92.88 88 ASN A O 1
ATOM 738 N N . GLY A 1 89 ? -16.054 -6.537 27.400 1.00 91.75 89 GLY A N 1
ATOM 739 C CA . GLY A 1 89 ? -15.356 -5.332 27.871 1.00 91.75 89 GLY A CA 1
ATOM 740 C C . GLY A 1 89 ? -13.984 -5.088 27.233 1.00 91.75 89 GLY A C 1
ATOM 741 O O . GLY A 1 89 ? -13.286 -4.153 27.627 1.00 91.75 89 GLY A O 1
ATOM 742 N N . ARG A 1 90 ? -13.590 -5.906 26.251 1.00 94.44 90 ARG A N 1
ATOM 743 C CA . ARG A 1 90 ? -12.335 -5.764 25.507 1.00 94.44 90 ARG A CA 1
ATOM 744 C C . ARG A 1 90 ? -12.605 -5.304 24.091 1.00 94.44 90 ARG A C 1
ATOM 746 O O . ARG A 1 90 ? -13.625 -5.678 23.523 1.00 94.44 90 ARG A O 1
ATOM 753 N N . PHE A 1 91 ? -11.704 -4.513 23.532 1.00 94.94 91 PHE A N 1
ATOM 754 C CA . PHE A 1 91 ? -11.782 -4.026 22.160 1.00 94.94 91 PHE A CA 1
ATOM 755 C C . PHE A 1 91 ? -11.402 -5.121 21.156 1.00 94.94 91 PHE A C 1
ATOM 757 O O . PHE A 1 91 ? -10.411 -5.821 21.363 1.00 94.94 91 PHE A O 1
ATOM 764 N N . TRP A 1 92 ? -12.200 -5.294 20.101 1.00 90.88 92 TRP A N 1
ATOM 765 C CA . TRP A 1 92 ? -12.022 -6.373 19.117 1.00 90.88 92 TRP A CA 1
ATOM 766 C C . TRP A 1 92 ? -11.915 -5.882 17.673 1.00 90.88 92 TRP A C 1
ATOM 768 O O . TRP A 1 92 ? -11.202 -6.499 16.888 1.00 90.88 92 TRP A O 1
ATOM 778 N N . ALA A 1 93 ? -12.612 -4.805 17.306 1.00 90.31 93 ALA A N 1
ATOM 779 C CA . ALA A 1 93 ? -12.605 -4.295 15.936 1.00 90.31 93 ALA A CA 1
ATOM 780 C C . ALA A 1 93 ? -13.135 -2.859 15.853 1.00 90.31 93 ALA A C 1
ATOM 782 O O . ALA A 1 93 ? -13.847 -2.400 16.745 1.00 90.31 93 ALA A O 1
ATOM 783 N N . ILE A 1 94 ? -12.849 -2.188 14.738 1.00 88.62 94 ILE A N 1
ATOM 784 C CA . ILE A 1 94 ? -13.599 -1.015 14.279 1.00 88.62 94 ILE A CA 1
ATOM 785 C C . ILE A 1 94 ? -14.548 -1.506 13.182 1.00 88.62 94 ILE A C 1
ATOM 787 O O . ILE A 1 94 ? -14.107 -2.119 12.213 1.00 88.62 94 ILE A O 1
ATOM 791 N N . LEU A 1 95 ? -15.852 -1.298 13.352 1.00 85.94 95 LEU A N 1
ATOM 792 C CA . LEU A 1 95 ? -16.858 -1.671 12.362 1.00 85.94 95 LEU A CA 1
ATOM 793 C C . LEU A 1 95 ? -16.805 -0.714 11.160 1.00 85.94 95 LEU A C 1
ATOM 795 O O . LEU A 1 95 ? -16.502 0.471 11.337 1.00 85.94 95 LEU A O 1
ATOM 799 N N . PRO A 1 96 ? -17.100 -1.193 9.941 1.00 74.12 96 PRO A N 1
ATOM 800 C CA . PRO A 1 96 ? -17.173 -0.333 8.767 1.00 74.12 96 PRO A CA 1
ATOM 801 C C . PRO A 1 96 ? -18.278 0.716 8.924 1.00 74.12 96 PRO A C 1
ATOM 803 O O . PRO A 1 96 ? -19.318 0.465 9.538 1.00 74.12 96 PRO A O 1
ATOM 806 N N . ASP A 1 97 ? -18.038 1.902 8.373 1.00 72.62 97 ASP A N 1
ATOM 807 C CA . ASP A 1 97 ? -19.055 2.944 8.292 1.00 72.62 97 ASP A CA 1
ATOM 808 C C . ASP A 1 97 ? -19.931 2.710 7.056 1.00 72.62 97 ASP A C 1
ATOM 810 O O . ASP A 1 97 ? -19.537 2.994 5.927 1.00 72.62 97 ASP A O 1
ATOM 814 N N . ASN A 1 98 ? -21.134 2.180 7.276 1.00 63.38 98 ASN A N 1
ATOM 815 C CA . ASN A 1 98 ? -22.083 1.873 6.204 1.00 63.38 98 ASN A CA 1
ATOM 816 C C . ASN A 1 98 ? -22.678 3.129 5.538 1.00 63.38 98 ASN A C 1
ATOM 818 O O . ASN A 1 98 ? -23.435 2.999 4.578 1.00 63.38 98 ASN A O 1
ATOM 822 N N . THR A 1 99 ? -22.395 4.334 6.049 1.00 58.81 99 THR A N 1
ATOM 823 C CA . THR A 1 99 ? -22.892 5.589 5.465 1.00 58.81 99 THR A CA 1
ATOM 824 C C . THR A 1 99 ? -21.981 6.140 4.374 1.00 58.81 99 THR A C 1
ATOM 826 O O . THR A 1 99 ? -22.425 6.942 3.551 1.00 58.81 99 THR A O 1
ATOM 829 N N . VAL A 1 100 ? -20.724 5.691 4.324 1.00 58.41 100 VAL A N 1
ATOM 830 C CA . VAL A 1 100 ? -19.768 6.130 3.313 1.00 58.41 100 VAL A CA 1
ATOM 831 C C . VAL A 1 100 ? -19.705 5.072 2.221 1.00 58.41 100 VAL A C 1
ATOM 833 O O . VAL A 1 100 ? -18.951 4.106 2.302 1.00 58.41 100 VAL A O 1
ATOM 836 N N . GLN A 1 101 ? -20.500 5.265 1.171 1.00 53.50 101 GLN A N 1
ATOM 837 C CA . GLN A 1 101 ? -20.331 4.536 -0.082 1.00 53.50 101 GLN A CA 1
ATOM 838 C C . GLN A 1 101 ? -19.020 5.026 -0.719 1.00 53.50 101 GLN A C 1
ATOM 840 O O . GLN A 1 101 ? -18.986 6.011 -1.455 1.00 53.50 101 GLN A O 1
ATOM 845 N N . GLN A 1 102 ? -17.898 4.432 -0.310 1.00 60.34 102 GLN A N 1
ATOM 846 C CA . GLN A 1 102 ? -16.579 4.818 -0.799 1.00 60.34 102 GLN A CA 1
ATOM 847 C C . GLN A 1 102 ? -16.335 4.166 -2.156 1.00 60.34 102 GLN A C 1
ATOM 849 O O . GLN A 1 102 ? -15.995 2.991 -2.235 1.00 60.34 102 GLN A O 1
ATOM 854 N N . ASP A 1 103 ? -16.490 4.958 -3.213 1.00 67.06 103 ASP A N 1
ATOM 855 C CA . ASP A 1 103 ? -16.173 4.560 -4.580 1.00 67.06 103 ASP A CA 1
ATOM 856 C C . ASP A 1 103 ? -14.692 4.142 -4.711 1.00 67.06 103 ASP A C 1
ATOM 858 O O . ASP A 1 103 ? -13.758 4.890 -4.394 1.00 67.06 103 ASP A O 1
ATOM 862 N N . TYR A 1 104 ? -14.478 2.916 -5.179 1.00 70.19 104 TYR A N 1
ATOM 863 C CA . TYR A 1 104 ? -13.170 2.287 -5.341 1.00 70.19 104 TYR A CA 1
ATOM 864 C C . TYR A 1 104 ? -12.274 3.054 -6.322 1.00 70.19 104 TYR A C 1
ATOM 866 O O . TYR A 1 104 ? -11.061 3.159 -6.106 1.00 70.19 104 TYR A O 1
ATOM 874 N N . LEU A 1 105 ? -12.862 3.657 -7.366 1.00 73.44 105 LEU A N 1
ATOM 875 C CA . LEU A 1 105 ? -12.134 4.494 -8.322 1.00 73.44 105 LEU A CA 1
ATOM 876 C C . LEU A 1 105 ? -11.557 5.720 -7.624 1.00 73.44 105 LEU A C 1
ATOM 878 O O . LEU A 1 105 ? -10.414 6.102 -7.880 1.00 73.44 105 LEU A O 1
ATOM 882 N N . SER A 1 106 ? -12.311 6.299 -6.695 1.00 74.62 106 SER A N 1
ATOM 883 C CA . SER A 1 106 ? -11.864 7.433 -5.893 1.00 74.62 106 SER A CA 1
ATOM 884 C C . SER A 1 106 ? -10.689 7.063 -4.977 1.00 74.62 106 SER A C 1
ATOM 886 O O . SER A 1 106 ? -9.709 7.815 -4.917 1.00 74.62 106 SER A O 1
ATOM 888 N N . LYS A 1 107 ? -10.709 5.882 -4.336 1.00 75.00 107 LYS A N 1
ATOM 889 C CA . LYS A 1 107 ? -9.568 5.376 -3.539 1.00 75.00 107 LYS A CA 1
ATOM 890 C C . LYS A 1 107 ? -8.328 5.148 -4.400 1.00 75.00 107 LYS A C 1
ATOM 892 O O . LYS A 1 107 ? -7.228 5.593 -4.048 1.00 75.00 107 LYS A O 1
ATOM 897 N N . ALA A 1 108 ? -8.513 4.488 -5.543 1.00 79.56 108 ALA A N 1
ATOM 898 C CA . ALA A 1 108 ? -7.446 4.207 -6.489 1.00 79.56 108 ALA A CA 1
ATOM 899 C C . ALA A 1 108 ? -6.816 5.508 -6.994 1.00 79.56 108 ALA A C 1
ATOM 901 O O . ALA A 1 108 ? -5.602 5.680 -6.883 1.00 79.56 108 ALA A O 1
ATOM 902 N N . LYS A 1 109 ? -7.639 6.459 -7.452 1.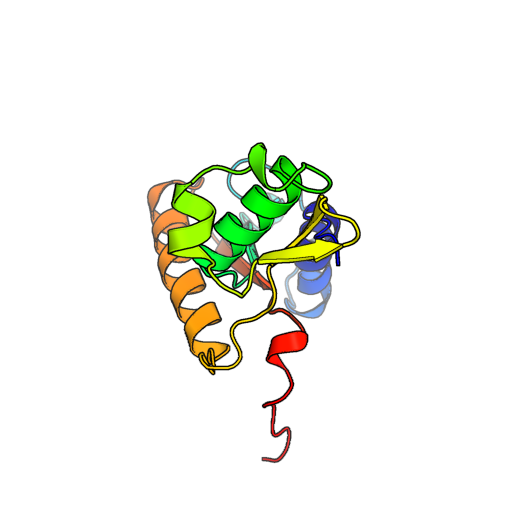00 82.25 109 LYS A N 1
ATOM 903 C CA . LYS A 1 109 ? -7.195 7.772 -7.930 1.00 82.25 109 LYS A CA 1
ATOM 904 C C . LYS A 1 109 ? -6.408 8.525 -6.860 1.00 82.25 109 LYS A C 1
ATOM 906 O O . LYS A 1 109 ? -5.294 8.965 -7.128 1.00 82.25 109 LYS A O 1
ATOM 911 N N . TYR A 1 110 ? -6.942 8.628 -5.640 1.00 81.62 110 TYR A N 1
ATOM 912 C CA . TYR A 1 110 ? -6.253 9.298 -4.535 1.00 81.62 110 TYR A CA 1
ATOM 913 C C . TYR A 1 110 ? -4.862 8.699 -4.279 1.00 81.62 110 TYR A C 1
ATOM 915 O O . TYR A 1 110 ? -3.880 9.431 -4.106 1.00 81.62 110 TYR A O 1
ATOM 923 N N . ARG A 1 111 ? -4.753 7.363 -4.255 1.00 82.00 111 ARG A N 1
ATOM 924 C CA . ARG A 1 111 ? -3.464 6.705 -4.021 1.00 82.00 111 ARG A CA 1
ATOM 925 C C . ARG A 1 111 ? -2.513 6.804 -5.194 1.00 82.00 111 ARG A C 1
ATOM 927 O O . ARG A 1 111 ? -1.330 7.037 -4.940 1.00 82.00 111 ARG A O 1
ATOM 934 N N . PHE A 1 112 ? -3.008 6.700 -6.422 1.00 83.69 112 PHE A N 1
ATOM 935 C CA . PHE A 1 112 ? -2.218 6.953 -7.622 1.00 83.69 112 PHE A CA 1
ATOM 936 C C . PHE A 1 112 ? -1.611 8.354 -7.584 1.00 83.69 112 PHE A C 1
ATOM 938 O O . PHE A 1 112 ? -0.388 8.462 -7.631 1.00 83.69 112 PHE A O 1
ATOM 945 N N . ASP A 1 113 ? -2.424 9.395 -7.388 1.00 82.19 113 ASP A N 1
ATOM 946 C CA . ASP A 1 113 ? -1.965 10.790 -7.366 1.00 82.19 113 ASP A CA 1
ATOM 947 C C . ASP A 1 113 ? -0.841 10.985 -6.323 1.00 82.19 113 ASP A C 1
ATOM 949 O O . ASP A 1 113 ? 0.249 11.470 -6.632 1.00 82.19 113 ASP A O 1
ATOM 953 N N . ARG A 1 114 ? -1.039 10.491 -5.093 1.00 80.94 114 ARG A N 1
ATOM 954 C CA . ARG A 1 114 ? -0.056 10.621 -3.998 1.00 80.94 114 ARG A CA 1
ATOM 955 C C . ARG A 1 114 ? 1.218 9.803 -4.201 1.00 80.94 114 ARG A C 1
ATOM 957 O O . ARG A 1 114 ? 2.290 10.216 -3.752 1.00 80.94 114 ARG A O 1
ATOM 964 N N . LYS A 1 115 ? 1.121 8.604 -4.780 1.00 83.25 115 LYS A N 1
ATOM 965 C CA . LYS A 1 115 ? 2.289 7.742 -5.016 1.00 83.25 115 LYS A CA 1
ATOM 966 C C . LYS A 1 115 ? 3.077 8.190 -6.239 1.00 83.25 115 LYS A C 1
ATOM 968 O O . LYS A 1 115 ? 4.300 8.149 -6.174 1.00 83.25 115 LYS A O 1
ATOM 973 N N . LEU A 1 116 ? 2.413 8.693 -7.278 1.00 78.81 116 LEU A N 1
ATOM 974 C CA . LEU A 1 116 ? 3.062 9.306 -8.437 1.00 78.81 116 LEU A CA 1
ATOM 975 C C . LEU A 1 116 ? 3.890 10.530 -8.037 1.00 78.81 116 LEU A C 1
ATOM 977 O O . LEU A 1 116 ? 5.047 10.630 -8.439 1.00 78.81 116 LEU A O 1
ATOM 981 N N . GLU A 1 117 ? 3.357 11.411 -7.184 1.00 77.06 117 GLU A N 1
ATOM 982 C CA . GLU A 1 117 ? 4.133 12.528 -6.620 1.00 77.06 117 GLU A CA 1
ATOM 983 C C . GLU A 1 117 ? 5.418 12.041 -5.941 1.00 77.06 117 GLU A C 1
ATOM 985 O O . GLU A 1 117 ? 6.499 12.580 -6.180 1.00 77.06 117 GLU A O 1
ATOM 990 N N . LYS A 1 118 ? 5.321 10.995 -5.108 1.00 74.94 118 LYS A N 1
ATOM 991 C CA . LYS A 1 118 ? 6.492 10.445 -4.417 1.00 74.94 118 LYS A CA 1
ATOM 992 C C . LYS A 1 118 ? 7.479 9.812 -5.391 1.00 74.94 118 LYS A C 1
ATOM 994 O O . LYS A 1 118 ? 8.664 10.102 -5.256 1.00 74.94 118 LYS A O 1
ATOM 999 N N . LEU A 1 119 ? 7.001 8.999 -6.340 1.00 72.56 119 LEU A N 1
ATOM 1000 C CA . LEU A 1 119 ? 7.798 8.371 -7.403 1.00 72.56 119 LEU A CA 1
ATOM 1001 C C . LEU A 1 119 ? 8.647 9.396 -8.147 1.00 72.56 119 LEU A C 1
ATOM 1003 O O . LEU A 1 119 ? 9.848 9.198 -8.296 1.00 72.56 119 LEU A O 1
ATOM 1007 N N . ASN A 1 120 ? 8.053 10.529 -8.508 1.00 70.88 120 ASN A N 1
ATOM 1008 C CA . ASN A 1 120 ? 8.744 11.572 -9.259 1.00 70.88 120 ASN A CA 1
ATOM 1009 C C . ASN A 1 120 ? 9.737 12.403 -8.426 1.00 70.88 120 ASN A C 1
ATOM 1011 O O . ASN A 1 120 ? 10.604 13.051 -9.005 1.00 70.88 120 ASN A O 1
ATOM 1015 N N . ALA A 1 121 ? 9.620 12.419 -7.093 1.00 74.44 121 ALA A N 1
ATOM 1016 C CA . ALA A 1 121 ? 10.430 13.284 -6.229 1.00 74.44 121 ALA A CA 1
ATOM 1017 C C . ALA A 1 121 ? 11.523 12.552 -5.432 1.00 74.44 121 ALA A C 1
ATOM 1019 O O . ALA A 1 121 ? 12.577 13.130 -5.180 1.00 74.44 121 ALA A O 1
ATOM 1020 N N . ASN A 1 122 ? 11.268 11.314 -4.993 1.00 69.81 122 ASN A N 1
ATOM 1021 C CA . ASN A 1 122 ? 12.043 10.671 -3.919 1.00 69.81 122 ASN A CA 1
ATOM 1022 C C . ASN A 1 122 ? 12.665 9.322 -4.291 1.00 69.81 122 ASN A C 1
ATOM 1024 O O . ASN A 1 122 ? 13.456 8.787 -3.513 1.00 69.81 122 ASN A O 1
ATOM 1028 N N . TYR A 1 123 ? 12.279 8.738 -5.422 1.00 76.75 123 TYR A N 1
ATOM 1029 C CA . TYR A 1 123 ? 12.768 7.422 -5.819 1.00 76.75 123 TYR A CA 1
ATOM 1030 C C . TYR A 1 123 ? 13.971 7.540 -6.747 1.00 76.75 123 TYR A C 1
ATOM 1032 O O . TYR A 1 123 ? 14.154 8.543 -7.440 1.00 76.75 123 TYR A O 1
ATOM 1040 N N . ILE A 1 124 ? 14.803 6.496 -6.752 1.00 80.00 124 ILE A N 1
ATOM 1041 C CA . ILE A 1 124 ? 15.902 6.381 -7.710 1.00 80.00 124 ILE A CA 1
ATOM 1042 C C . ILE A 1 124 ? 15.300 6.419 -9.113 1.00 80.00 124 ILE A C 1
ATOM 1044 O O . ILE A 1 124 ? 14.511 5.550 -9.474 1.00 80.00 124 ILE A O 1
ATOM 1048 N N . HIS A 1 125 ? 15.688 7.424 -9.895 1.00 80.75 125 HIS A N 1
ATOM 1049 C CA . HIS A 1 125 ? 15.193 7.580 -11.252 1.00 80.75 125 HIS A CA 1
ATOM 1050 C C . HIS A 1 125 ? 15.672 6.420 -12.131 1.00 80.75 125 HIS A C 1
ATOM 1052 O O . HIS A 1 125 ? 16.873 6.155 -12.241 1.00 80.75 125 HIS A O 1
ATOM 1058 N N . LYS A 1 126 ? 14.714 5.754 -12.769 1.00 85.31 126 LYS A N 1
ATOM 1059 C CA . LYS A 1 126 ? 14.911 4.653 -13.711 1.00 85.31 126 LYS A CA 1
ATOM 1060 C C . LYS A 1 126 ? 14.371 5.014 -15.087 1.00 85.31 126 LYS A C 1
ATOM 1062 O O . LYS A 1 126 ? 13.501 5.882 -15.187 1.00 85.31 126 LYS A O 1
ATOM 1067 N N . HIS A 1 127 ? 14.885 4.375 -16.136 1.00 87.06 127 HIS A N 1
ATOM 1068 C CA . HIS A 1 127 ? 14.373 4.547 -17.495 1.00 87.06 127 HIS A CA 1
ATOM 1069 C C . HIS A 1 127 ? 12.873 4.240 -17.571 1.00 87.06 127 HIS A C 1
ATOM 1071 O O . HIS A 1 127 ? 12.115 4.999 -18.175 1.00 87.06 127 HIS A O 1
ATOM 1077 N N . TYR A 1 128 ? 12.439 3.195 -16.866 1.00 87.19 128 TYR A N 1
ATOM 1078 C CA . TYR A 1 128 ? 11.032 2.901 -16.632 1.00 87.19 128 TYR A CA 1
ATOM 1079 C C . TYR A 1 128 ? 10.713 2.965 -15.131 1.00 87.19 128 TYR A C 1
ATOM 1081 O O . TYR A 1 128 ? 11.447 2.423 -14.305 1.00 87.19 128 TYR A O 1
ATOM 1089 N N . ASN A 1 129 ? 9.580 3.569 -14.768 1.00 86.69 129 ASN A N 1
ATOM 1090 C CA . ASN A 1 129 ? 9.059 3.565 -13.398 1.00 86.69 129 ASN A CA 1
ATOM 1091 C C . ASN A 1 129 ? 7.622 3.043 -13.412 1.00 86.69 129 ASN A C 1
ATOM 1093 O O . ASN A 1 129 ? 6.805 3.491 -14.215 1.00 86.69 129 ASN A O 1
ATOM 1097 N N . GLY A 1 130 ? 7.322 2.089 -12.539 1.00 87.81 130 GLY A N 1
ATOM 1098 C CA . GLY A 1 130 ? 6.027 1.434 -12.444 1.00 87.81 130 GLY A CA 1
ATOM 1099 C C . GLY A 1 130 ? 5.438 1.582 -11.052 1.00 87.81 130 GLY A C 1
ATOM 1100 O O . GLY A 1 130 ? 6.141 1.451 -10.052 1.00 87.81 130 GLY A O 1
ATOM 1101 N N . LEU A 1 131 ? 4.131 1.816 -11.001 1.00 89.44 131 LEU A N 1
ATOM 1102 C CA . LEU A 1 131 ? 3.336 1.762 -9.782 1.00 89.44 131 LEU A CA 1
ATOM 1103 C C . LEU A 1 131 ? 2.308 0.644 -9.932 1.00 89.44 131 LEU A C 1
ATOM 1105 O O . LEU A 1 131 ? 1.432 0.728 -10.792 1.00 89.44 131 LEU A O 1
ATOM 1109 N N . TYR A 1 132 ? 2.409 -0.387 -9.099 1.00 89.31 132 TYR A N 1
ATOM 1110 C CA . TYR A 1 132 ? 1.426 -1.464 -9.036 1.00 89.31 132 TYR A CA 1
ATOM 1111 C C . TYR A 1 132 ? 0.503 -1.239 -7.842 1.00 89.31 132 TYR A C 1
ATOM 1113 O O . TYR A 1 132 ? 0.969 -1.202 -6.702 1.00 89.31 132 TYR A O 1
ATOM 1121 N N . LEU A 1 133 ? -0.798 -1.087 -8.095 1.00 87.81 133 LEU A N 1
ATOM 1122 C CA . LEU A 1 133 ? -1.789 -0.808 -7.060 1.00 87.81 133 LEU A CA 1
ATOM 1123 C C . LEU A 1 133 ? -2.713 -2.011 -6.851 1.00 87.81 133 LEU A C 1
ATOM 1125 O O . LEU A 1 133 ? -3.415 -2.423 -7.771 1.00 87.81 133 LEU A O 1
ATOM 1129 N N . PHE A 1 134 ? -2.738 -2.548 -5.633 1.00 85.19 134 PHE A N 1
ATOM 1130 C CA . PHE A 1 134 ? -3.726 -3.540 -5.215 1.00 85.19 134 PHE A CA 1
ATOM 1131 C C . PHE A 1 134 ? -5.020 -2.853 -4.774 1.00 85.19 134 PHE A C 1
ATOM 1133 O O . PHE A 1 134 ? -4.990 -1.922 -3.962 1.00 85.19 134 PHE A O 1
ATOM 1140 N N . LEU A 1 135 ? -6.145 -3.340 -5.290 1.00 77.69 135 LEU A N 1
ATOM 1141 C CA . LEU A 1 135 ? -7.494 -2.970 -4.857 1.00 77.69 135 LEU A CA 1
ATOM 1142 C C . LEU A 1 135 ? -8.015 -4.045 -3.890 1.00 77.69 135 LEU A C 1
ATOM 1144 O O . LEU A 1 135 ? -7.608 -5.205 -3.995 1.00 77.69 135 LEU A O 1
ATOM 1148 N N . HIS A 1 136 ? -8.852 -3.677 -2.918 1.00 67.19 136 HIS A N 1
ATOM 1149 C CA . HIS A 1 136 ? -9.387 -4.641 -1.951 1.00 67.19 136 HIS A CA 1
ATOM 1150 C C . HIS A 1 136 ? -10.671 -5.301 -2.487 1.00 67.19 136 HIS A C 1
ATOM 1152 O O . HIS A 1 136 ? -11.537 -4.595 -2.991 1.00 67.19 136 HIS A O 1
ATOM 1158 N N . PRO A 1 137 ? -10.861 -6.629 -2.342 1.00 53.47 137 PRO A N 1
ATOM 1159 C CA . PRO A 1 137 ? -12.020 -7.344 -2.902 1.00 53.47 137 PRO A CA 1
ATOM 1160 C C . PRO A 1 137 ? -13.383 -6.905 -2.350 1.00 53.47 137 PRO A C 1
ATOM 1162 O O . PRO A 1 137 ? -14.406 -7.076 -2.999 1.00 53.47 137 PRO A O 1
ATOM 1165 N N . THR A 1 138 ? -13.439 -6.320 -1.150 1.00 55.88 138 THR A N 1
ATOM 1166 C CA . THR A 1 138 ? -14.692 -5.750 -0.619 1.00 55.88 138 THR A CA 1
ATOM 1167 C C . THR A 1 138 ? -15.165 -4.521 -1.396 1.00 55.88 138 THR A C 1
ATOM 1169 O O . THR A 1 138 ? -16.310 -4.113 -1.229 1.00 55.88 138 THR A O 1
ATOM 1172 N N . ASP A 1 139 ? -14.303 -3.961 -2.247 1.00 52.19 139 ASP A N 1
ATOM 1173 C CA . ASP A 1 139 ? -14.618 -2.881 -3.173 1.00 52.19 139 ASP A CA 1
ATOM 1174 C C . ASP A 1 139 ? -15.195 -3.407 -4.525 1.00 52.19 139 ASP A C 1
ATOM 1176 O O . ASP A 1 139 ? -15.581 -2.601 -5.366 1.00 52.19 139 ASP A O 1
ATOM 1180 N N . GLU A 1 140 ? -15.281 -4.734 -4.759 1.00 45.22 140 GLU A N 1
ATOM 1181 C CA . GLU A 1 140 ? -15.747 -5.344 -6.033 1.00 45.22 140 GLU A CA 1
ATOM 1182 C C . GLU A 1 140 ? -17.275 -5.470 -6.190 1.00 45.22 140 GLU A C 1
ATOM 1184 O O . GLU A 1 140 ? -17.741 -5.815 -7.276 1.00 45.22 140 GLU A O 1
ATOM 1189 N N . ASN A 1 141 ? -18.086 -5.192 -5.162 1.00 46.84 141 ASN A N 1
ATOM 1190 C CA . ASN A 1 141 ? -19.546 -5.395 -5.249 1.00 46.84 141 ASN A CA 1
ATOM 1191 C C . ASN A 1 141 ? -20.266 -4.487 -6.276 1.00 46.84 141 ASN A C 1
ATOM 1193 O O . ASN A 1 141 ? -21.460 -4.679 -6.487 1.00 46.84 141 ASN A O 1
ATOM 1197 N N . ASP A 1 142 ? -19.565 -3.549 -6.921 1.00 46.66 142 ASP A N 1
ATOM 1198 C CA . ASP A 1 142 ? -20.095 -2.642 -7.954 1.00 46.66 142 ASP A CA 1
ATOM 1199 C C . ASP A 1 142 ? -19.453 -2.843 -9.345 1.00 46.66 142 ASP A C 1
ATOM 1201 O O . ASP A 1 142 ? -19.603 -1.998 -10.231 1.00 46.66 142 ASP A O 1
ATOM 1205 N N . ILE A 1 143 ? -18.745 -3.954 -9.593 1.00 45.16 143 ILE A N 1
ATOM 1206 C CA . ILE A 1 143 ? -18.305 -4.268 -10.960 1.00 45.16 143 ILE A CA 1
ATOM 1207 C C . ILE A 1 143 ? -19.475 -4.909 -11.706 1.00 45.16 143 ILE A C 1
ATOM 1209 O O . ILE A 1 143 ? -19.614 -6.132 -11.764 1.00 45.16 143 ILE A O 1
ATOM 1213 N N . ASP A 1 144 ? -20.308 -4.068 -12.316 1.00 45.34 144 ASP A N 1
ATOM 1214 C CA . ASP A 1 144 ? -21.173 -4.496 -13.409 1.00 45.34 144 ASP A CA 1
ATOM 1215 C C . ASP A 1 144 ? -20.260 -4.879 -14.587 1.00 45.34 144 ASP A C 1
ATOM 1217 O O . ASP A 1 144 ? -19.900 -4.067 -15.439 1.00 45.34 144 ASP A O 1
ATOM 1221 N N . ALA A 1 145 ? -19.803 -6.134 -14.603 1.00 41.91 145 ALA A N 1
ATOM 1222 C CA . ALA A 1 145 ? -19.053 -6.738 -15.705 1.00 41.91 145 ALA A CA 1
ATOM 1223 C C . ALA A 1 145 ? -19.977 -7.027 -16.909 1.00 41.91 145 ALA A C 1
ATOM 1225 O O . ALA A 1 145 ? -19.912 -8.091 -17.528 1.00 41.91 145 ALA A O 1
ATOM 1226 N N . GLY A 1 146 ? -20.867 -6.081 -17.208 1.00 44.12 146 GLY A N 1
ATOM 1227 C CA . GLY A 1 146 ? -21.863 -6.117 -18.263 1.00 44.12 146 GLY A CA 1
ATOM 1228 C C . GLY A 1 146 ? -21.793 -4.860 -19.121 1.00 44.12 146 GLY A C 1
ATOM 1229 O O . GLY A 1 146 ? -22.654 -3.991 -19.019 1.00 44.12 146 GLY A O 1
ATOM 1230 N N . ALA A 1 147 ? -20.787 -4.782 -19.994 1.00 35.16 147 ALA A N 1
ATOM 1231 C CA . ALA A 1 147 ? -20.817 -3.953 -21.200 1.00 35.16 147 ALA A CA 1
ATOM 1232 C C . ALA A 1 147 ? -19.977 -4.597 -22.309 1.00 35.16 147 ALA A C 1
ATOM 1234 O O . ALA A 1 147 ? -18.801 -4.931 -22.039 1.00 35.16 147 ALA A O 1
#

Sequence (147 aa):
MAYEKLLNEIYAAVSLKYLWKEYEPYFVKSESPDWINPNMDFGLEVSQALLPDDGQEESFIEKYLGCRKEELPSLAFDKYGERLNFYNGRFWAILPDNTVQQDYLSKAKYRFDRKLEKLNANYIHKHYNGLYLFLHPTDENDIDAGA

Secondary structure (DSSP, 8-state):
----HHHHHHHHHHHHHHH-TT-----EE-SSSSEEETTTTEEEEEEE---HHHHHHHHHHHHHTT-BGGGS-HHHHHHHGGGEEEETTEEEEEPP-TT----HHHHHHHHHHHHHHHHHHHSPP-SEEEEEEEPPGGGGGG-----

Foldseek 3Di:
DDDPVVVQLVCVLVVCVVVPPPDDPDWDQDDFARTARPVQQEGEHEEELDDPVRVVQVVLCVVFFFHAPVPDDPVCCVVQPPQQDDDPRGTHHRHDDPVDPDQQVNSVVVVCVVVVVCSVPPGDDTPYYYYHYDYDVVNVPPPPVPD